Protein AF-A0A2V5PVK9-F1 (afdb_monomer_lite)

Sequence (160 aa):
MLIGFNGFMWSQCVIVEVYAFSVCSFMVVLLCLLRWIYAPHQRRYLYYALFFHGICFTNHMTLVVAAIGIEVAIAAANFRMGRYLFLGNSIIFFAGLILSVPNPDANRAVFNIFLVIGVTSILAYFWFIFLTRETLPELGVDAFLTAKLLAFAYQFSRGG

pLDDT: mean 90.78, std 5.92, range [50.31, 97.31]

Secondary structure (DSSP, 8-state):
-TTTTSHHHHHHHHTT-HHHHHHHHHHHHHHHHHHHHH-TT-THHHHHHHHHHHHHHHHSGGGGHHHHHHHHHHHHH-HHHHHHHHHHHHHHHHHHHHHT-S-TTT-HHHHHHHHHHHHHHHHHHHHHHHHHT--HHHHHHHHHHHHHHHHHHHHHHHH-

Radius of gyration: 18.53 Å; chains: 1; bounding box: 40×51×44 Å

Foldseek 3Di:
DVQCPPPVLVVCVVDPHLVVVLVVLQVLLVVLLVVCLVPVVPCVSVVSNVVSLVVNCVSPVVSVVVVVVSLVSVCVSPVVVSLVVLLVLLLVLLLCVLLCPPPCVVDVVVVVVSVVSNVVSVVSNVVSCVVVVDDPVVVVVSVVVSVVSSVVSNVVSVVD

Structure (mmCIF, N/CA/C/O backbone):
data_AF-A0A2V5PVK9-F1
#
_entry.id   AF-A0A2V5PVK9-F1
#
loop_
_atom_site.group_PDB
_atom_site.id
_atom_site.type_symbol
_atom_site.label_atom_id
_atom_site.label_alt_id
_atom_site.label_comp_id
_atom_site.label_asym_id
_atom_site.label_entity_id
_atom_site.label_seq_id
_atom_site.pdbx_PDB_ins_code
_atom_site.Cartn_x
_atom_site.Cartn_y
_atom_site.Cartn_z
_atom_site.occupancy
_atom_site.B_iso_or_equiv
_atom_site.auth_seq_id
_atom_site.auth_comp_id
_atom_site.auth_asym_id
_atom_site.auth_atom_id
_atom_site.pdbx_PDB_model_num
ATOM 1 N N . MET A 1 1 ? 14.097 -22.831 -8.680 1.00 58.88 1 MET A N 1
ATOM 2 C CA . MET A 1 1 ? 14.783 -23.597 -9.744 1.00 58.88 1 MET A CA 1
ATOM 3 C C . MET A 1 1 ? 14.123 -23.385 -11.108 1.00 58.88 1 MET A C 1
ATOM 5 O O . MET A 1 1 ? 14.819 -22.931 -11.997 1.00 58.88 1 MET A O 1
ATOM 9 N N . LEU A 1 2 ? 12.805 -23.579 -11.277 1.00 80.38 2 LEU A N 1
ATOM 10 C CA . LEU A 1 2 ? 12.139 -23.436 -12.592 1.00 80.38 2 LEU A CA 1
ATOM 11 C C . LEU A 1 2 ? 12.237 -22.034 -13.237 1.00 80.38 2 LEU A C 1
ATOM 13 O O . LEU A 1 2 ? 12.412 -21.939 -14.444 1.00 80.38 2 LEU A O 1
ATOM 17 N N . ILE A 1 3 ? 12.190 -20.954 -12.446 1.00 83.75 3 ILE A N 1
ATOM 18 C CA . ILE A 1 3 ? 12.307 -19.571 -12.955 1.00 83.75 3 ILE A CA 1
ATOM 19 C C . ILE A 1 3 ? 13.668 -19.303 -13.621 1.00 83.75 3 ILE A C 1
ATOM 21 O O . ILE A 1 3 ? 13.717 -18.602 -14.621 1.00 83.75 3 ILE A O 1
ATOM 25 N N . GLY A 1 4 ? 14.765 -19.872 -13.107 1.00 79.06 4 GLY A N 1
ATOM 26 C CA . GLY A 1 4 ? 16.117 -19.612 -13.623 1.00 79.06 4 GLY A CA 1
ATOM 27 C C . GLY A 1 4 ? 16.443 -20.324 -14.940 1.00 79.06 4 GLY A C 1
ATOM 28 O O . GLY A 1 4 ? 17.298 -19.858 -15.681 1.00 79.06 4 GLY A O 1
ATOM 29 N N . PHE A 1 5 ? 15.742 -21.419 -15.253 1.00 84.25 5 PHE A N 1
ATOM 30 C CA . PHE A 1 5 ? 15.889 -22.160 -16.515 1.00 84.25 5 PHE A CA 1
ATOM 31 C C . PHE A 1 5 ? 14.889 -21.715 -17.592 1.00 84.25 5 PHE A C 1
ATOM 33 O O . PHE A 1 5 ? 14.807 -22.318 -18.660 1.00 84.25 5 PHE A O 1
ATOM 40 N N . ASN A 1 6 ? 14.109 -20.667 -17.326 1.00 88.31 6 ASN A N 1
ATOM 41 C CA . ASN A 1 6 ? 13.243 -20.062 -18.324 1.00 88.31 6 ASN A CA 1
ATOM 42 C C . ASN A 1 6 ? 14.089 -19.197 -19.279 1.00 88.31 6 ASN A C 1
ATOM 44 O O . ASN A 1 6 ? 14.817 -18.318 -18.822 1.00 88.31 6 ASN A O 1
ATOM 48 N N . GLY A 1 7 ? 13.975 -19.419 -20.594 1.00 86.50 7 GLY A N 1
ATOM 49 C CA . GLY A 1 7 ? 14.767 -18.701 -21.604 1.00 86.50 7 GLY A CA 1
ATOM 50 C C . GLY A 1 7 ? 14.605 -17.176 -21.562 1.00 86.50 7 GLY A C 1
ATOM 51 O O . GLY A 1 7 ? 15.575 -16.458 -21.798 1.00 86.50 7 GLY A O 1
ATOM 52 N N . PHE A 1 8 ? 13.424 -16.679 -21.175 1.00 87.31 8 PHE A N 1
ATOM 53 C CA . PHE A 1 8 ? 13.203 -15.253 -20.936 1.00 87.31 8 PHE A CA 1
ATOM 54 C C . PHE A 1 8 ? 14.037 -14.775 -19.746 1.00 87.31 8 PHE A C 1
ATOM 56 O O . PHE A 1 8 ? 14.871 -13.892 -19.902 1.00 87.31 8 PHE A O 1
ATOM 63 N N . MET A 1 9 ? 13.902 -15.408 -18.577 1.00 89.44 9 MET A N 1
ATOM 64 C CA . MET A 1 9 ? 14.664 -15.006 -17.387 1.00 89.44 9 MET A CA 1
ATOM 65 C C . MET A 1 9 ? 16.177 -15.121 -17.588 1.00 89.44 9 MET A C 1
ATOM 67 O O . MET A 1 9 ? 16.911 -14.246 -17.143 1.00 89.44 9 MET A O 1
ATOM 71 N N . TRP A 1 10 ? 16.651 -16.155 -18.287 1.00 89.00 1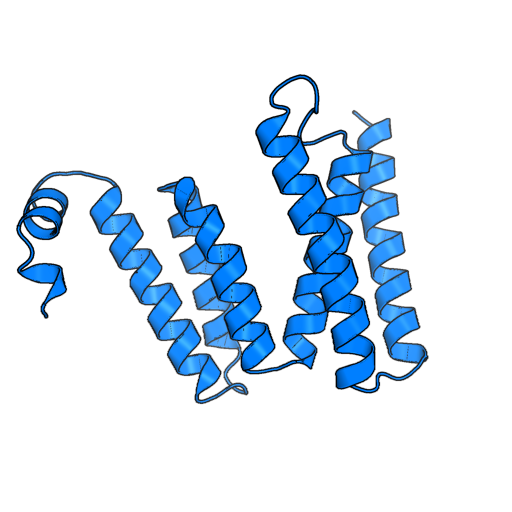0 TRP A N 1
ATOM 72 C CA . TRP A 1 10 ? 18.068 -16.301 -18.616 1.00 89.00 10 TRP A CA 1
ATOM 73 C C . TRP A 1 10 ? 18.581 -15.126 -19.456 1.00 89.00 10 TRP A C 1
ATOM 75 O O . TRP A 1 10 ? 19.585 -14.510 -19.102 1.00 89.00 10 TRP A O 1
ATOM 85 N N . SER A 1 11 ? 17.859 -14.765 -20.523 1.00 89.81 11 SER A N 1
ATOM 86 C CA . SER A 1 11 ? 18.209 -13.618 -21.370 1.00 89.81 11 SER A CA 1
ATOM 87 C C . SER A 1 11 ? 18.295 -12.320 -20.567 1.00 89.81 11 SER A C 1
ATOM 89 O O . SER A 1 11 ? 19.213 -11.531 -20.767 1.00 89.81 11 SER A O 1
ATOM 91 N N . GLN A 1 12 ? 17.357 -12.116 -19.646 1.00 91.12 12 GLN A N 1
ATOM 92 C CA . GLN A 1 12 ? 17.251 -10.907 -18.827 1.00 91.12 12 GLN A CA 1
ATOM 93 C C . GLN A 1 12 ? 18.329 -10.830 -17.731 1.00 91.12 12 GLN A C 1
ATOM 95 O O . GLN A 1 12 ? 18.623 -9.748 -17.238 1.00 91.12 12 GLN A O 1
ATOM 100 N N . CYS A 1 13 ? 18.916 -11.968 -17.343 1.00 88.12 13 CYS A N 1
ATOM 101 C CA . CYS A 1 13 ? 19.989 -12.045 -16.348 1.00 88.12 13 CYS A CA 1
ATOM 102 C C . CYS A 1 13 ? 21.399 -11.940 -16.952 1.00 88.12 13 CYS A C 1
ATOM 104 O O . CYS A 1 13 ? 22.326 -11.556 -16.243 1.00 88.12 13 CYS A O 1
ATOM 106 N N . VAL A 1 14 ? 21.588 -12.329 -18.219 1.00 89.88 14 VAL A N 1
ATOM 107 C CA . VAL A 1 14 ? 22.897 -12.264 -18.904 1.00 89.88 14 VAL A CA 1
ATOM 108 C C . VAL A 1 14 ? 23.154 -10.880 -19.509 1.00 89.88 14 VAL A C 1
ATOM 110 O O . VAL A 1 14 ? 24.303 -10.464 -19.645 1.00 89.88 14 VAL A O 1
ATOM 113 N N . ILE A 1 15 ? 22.092 -10.154 -19.854 1.00 89.88 15 ILE A N 1
ATOM 114 C CA . ILE A 1 15 ? 22.159 -8.772 -20.335 1.00 89.88 15 ILE A CA 1
ATOM 115 C C . ILE A 1 15 ? 22.036 -7.829 -19.131 1.00 89.88 15 ILE A C 1
ATOM 117 O O . ILE A 1 15 ? 21.371 -8.145 -18.145 1.00 89.88 15 ILE A O 1
ATOM 121 N N . VAL A 1 16 ? 22.677 -6.659 -19.195 1.00 87.06 16 VAL A N 1
ATOM 122 C CA . VAL A 1 16 ? 22.556 -5.623 -18.158 1.00 87.06 16 VAL A CA 1
ATOM 123 C C . VAL A 1 16 ? 21.196 -4.928 -18.287 1.00 87.06 16 VAL A C 1
ATOM 125 O O . VAL A 1 16 ? 21.088 -3.846 -18.860 1.00 87.06 16 VAL A O 1
ATOM 128 N N . GLU A 1 17 ? 20.147 -5.571 -17.774 1.00 88.81 17 GLU A N 1
ATOM 129 C CA . GLU A 1 17 ? 18.781 -5.041 -17.742 1.00 88.81 17 GLU A CA 1
ATOM 130 C C . GLU A 1 17 ? 18.220 -4.938 -16.317 1.00 88.81 17 GLU A C 1
ATOM 132 O O . GLU A 1 17 ? 18.643 -5.619 -15.381 1.00 88.81 17 GLU A O 1
ATOM 137 N N . VAL A 1 18 ? 17.214 -4.075 -16.152 1.00 88.94 18 VAL A N 1
ATOM 138 C CA . VAL A 1 18 ? 16.601 -3.770 -14.849 1.00 88.94 18 VAL A CA 1
ATOM 139 C C . VAL A 1 18 ? 15.645 -4.859 -14.354 1.00 88.94 18 VAL A C 1
ATOM 141 O O . VAL A 1 18 ? 15.390 -4.960 -13.153 1.00 88.94 18 VAL A O 1
ATOM 144 N N . TYR A 1 19 ? 15.120 -5.700 -15.248 1.00 89.75 19 TYR A N 1
ATOM 145 C CA . TYR A 1 19 ? 14.065 -6.661 -14.922 1.00 89.75 19 TYR A CA 1
ATOM 146 C C . TYR A 1 19 ? 14.545 -7.765 -13.976 1.00 89.75 19 TYR A C 1
ATOM 148 O O . TYR A 1 19 ? 13.836 -8.104 -13.027 1.00 89.75 19 TYR A O 1
ATOM 156 N N . ALA A 1 20 ? 15.763 -8.281 -14.173 1.00 90.62 20 ALA A N 1
ATOM 157 C CA . ALA A 1 20 ? 16.343 -9.296 -13.293 1.00 90.62 20 ALA A CA 1
ATOM 158 C C . ALA A 1 20 ? 16.486 -8.780 -11.852 1.00 90.62 20 ALA A C 1
ATOM 160 O O . ALA A 1 20 ? 16.139 -9.486 -10.900 1.00 90.62 20 ALA A O 1
ATOM 161 N N . PHE A 1 21 ? 16.917 -7.524 -11.690 1.00 91.81 21 PHE A N 1
ATOM 162 C CA . PHE A 1 21 ? 16.991 -6.879 -10.382 1.00 91.81 21 PHE A CA 1
ATOM 163 C C . PHE A 1 21 ? 15.598 -6.692 -9.763 1.00 91.81 21 PHE A C 1
ATOM 165 O O . PHE A 1 21 ? 15.398 -7.086 -8.615 1.00 91.81 21 PHE A O 1
ATOM 172 N N . SER A 1 22 ? 14.608 -6.214 -10.530 1.00 92.50 22 SER A N 1
ATOM 173 C CA . SER A 1 22 ? 13.217 -6.103 -10.055 1.00 92.50 22 SER A CA 1
ATOM 174 C C . SER A 1 22 ? 12.649 -7.433 -9.574 1.00 92.50 22 SER A C 1
ATOM 176 O O . SER A 1 22 ? 12.057 -7.488 -8.495 1.00 92.50 22 SER A O 1
ATOM 178 N N . VAL A 1 23 ? 12.838 -8.508 -10.346 1.00 91.69 23 VAL A N 1
ATOM 179 C CA . VAL A 1 23 ? 12.365 -9.848 -9.976 1.00 91.69 23 VAL A CA 1
ATOM 180 C C . VAL A 1 23 ? 13.081 -10.332 -8.718 1.00 91.69 23 VAL A C 1
ATOM 182 O O . VAL A 1 23 ? 12.421 -10.828 -7.809 1.00 91.69 23 VAL A O 1
ATOM 185 N N . CYS A 1 24 ? 14.399 -10.145 -8.618 1.00 92.38 24 CYS A N 1
ATOM 186 C CA . CYS A 1 24 ? 15.172 -10.504 -7.429 1.00 92.38 24 CYS A CA 1
ATOM 187 C C . CYS A 1 24 ? 14.660 -9.775 -6.175 1.00 92.38 24 CYS A C 1
ATOM 189 O O . CYS A 1 24 ? 14.314 -10.422 -5.183 1.00 92.38 24 CYS A O 1
ATOM 191 N N . SER A 1 25 ? 14.520 -8.447 -6.235 1.00 94.31 25 SER A N 1
ATOM 192 C CA . SER A 1 25 ? 13.958 -7.653 -5.138 1.00 94.31 25 SER A CA 1
ATOM 193 C C . SER A 1 25 ? 12.537 -8.099 -4.790 1.00 94.31 25 SER A C 1
ATOM 195 O O . SER A 1 25 ? 12.221 -8.245 -3.611 1.00 94.31 25 SER A O 1
ATOM 197 N N . PHE A 1 26 ? 11.697 -8.401 -5.786 1.00 95.06 26 PHE A N 1
ATOM 198 C CA . PHE A 1 26 ? 10.341 -8.897 -5.548 1.00 95.06 26 PHE A CA 1
ATOM 199 C C . PHE A 1 26 ? 10.320 -10.284 -4.890 1.00 95.06 26 PHE A C 1
ATOM 201 O O . PHE A 1 26 ? 9.502 -10.533 -4.007 1.00 95.06 26 PHE A O 1
ATOM 208 N N . MET A 1 27 ? 11.248 -11.180 -5.239 1.00 95.12 27 MET A N 1
ATOM 209 C CA . MET A 1 27 ? 11.378 -12.469 -4.551 1.00 95.12 27 MET A CA 1
ATOM 210 C C . MET A 1 27 ? 11.709 -12.277 -3.067 1.00 95.12 27 MET A C 1
ATOM 212 O O . MET A 1 27 ? 11.156 -12.989 -2.228 1.00 95.12 27 MET A O 1
ATOM 216 N N . VAL A 1 28 ? 12.539 -11.287 -2.717 1.00 96.56 28 VAL A N 1
ATOM 217 C CA . VAL A 1 28 ? 12.800 -10.941 -1.309 1.00 96.56 28 VAL A CA 1
ATOM 218 C C . VAL A 1 28 ? 11.523 -10.465 -0.610 1.00 96.56 28 VAL A C 1
ATOM 220 O O . VAL A 1 28 ? 11.263 -10.897 0.516 1.00 96.56 28 VAL A O 1
ATOM 223 N N . VAL A 1 29 ? 10.692 -9.649 -1.274 1.00 97.12 29 VAL A N 1
ATOM 224 C CA . VAL A 1 29 ? 9.373 -9.237 -0.751 1.00 97.12 29 VAL A CA 1
ATOM 225 C C . VAL A 1 29 ? 8.509 -10.457 -0.440 1.00 97.12 29 VAL A C 1
ATOM 227 O O . VAL A 1 29 ? 8.015 -10.583 0.681 1.00 97.12 29 VAL A O 1
ATOM 230 N N . LEU A 1 30 ? 8.372 -11.386 -1.392 1.00 96.19 30 LEU A N 1
ATOM 231 C CA . LEU A 1 30 ? 7.559 -12.593 -1.217 1.00 96.19 30 LEU A CA 1
ATOM 232 C C . LEU A 1 30 ? 8.081 -13.483 -0.085 1.00 96.19 30 LEU A C 1
ATOM 234 O O . LEU A 1 30 ? 7.293 -13.933 0.745 1.00 96.19 30 LEU A O 1
ATOM 238 N N . LEU A 1 31 ? 9.395 -13.706 -0.001 1.00 96.81 31 LEU A N 1
ATOM 239 C CA . LEU A 1 31 ? 9.995 -14.495 1.080 1.00 96.81 31 LEU A CA 1
ATOM 240 C C . LEU A 1 31 ? 9.745 -13.859 2.450 1.00 96.81 31 LEU A C 1
ATOM 242 O O . LEU A 1 31 ? 9.393 -14.560 3.401 1.00 96.81 31 LEU A O 1
ATOM 246 N N . CYS A 1 32 ? 9.892 -12.537 2.555 1.00 97.31 32 CYS A N 1
ATOM 247 C CA . CYS A 1 32 ? 9.628 -11.814 3.793 1.00 97.31 32 CYS A CA 1
ATOM 248 C C . CYS A 1 32 ? 8.147 -11.880 4.183 1.00 97.31 32 CYS A C 1
ATOM 250 O O . CYS A 1 32 ? 7.840 -12.142 5.347 1.00 97.31 32 CYS A O 1
ATOM 252 N N . LEU A 1 33 ? 7.233 -11.703 3.224 1.00 96.69 33 LEU A N 1
ATOM 253 C CA . LEU A 1 33 ? 5.796 -11.805 3.477 1.00 96.69 33 LEU A CA 1
ATOM 254 C C . LEU A 1 33 ? 5.393 -13.211 3.894 1.00 96.69 33 LEU A C 1
ATOM 256 O O . LEU A 1 33 ? 4.758 -13.358 4.929 1.00 96.69 33 LEU A O 1
ATOM 260 N N . LEU A 1 34 ? 5.812 -14.248 3.168 1.00 96.38 34 LEU A N 1
ATOM 261 C CA . LEU A 1 34 ? 5.516 -15.636 3.532 1.00 96.38 34 LEU A CA 1
ATOM 262 C C . LEU A 1 34 ? 6.059 -15.978 4.924 1.00 96.38 34 LEU A C 1
ATOM 264 O O . LEU A 1 34 ? 5.362 -16.592 5.735 1.00 96.38 34 LEU A O 1
ATOM 268 N N . ARG A 1 35 ? 7.280 -15.527 5.239 1.00 96.44 35 ARG A N 1
ATOM 269 C CA . ARG A 1 35 ? 7.868 -15.710 6.569 1.00 96.44 35 ARG A CA 1
ATOM 270 C C . ARG A 1 35 ? 7.057 -15.005 7.653 1.00 96.44 35 ARG A C 1
ATOM 272 O O . ARG A 1 35 ? 6.869 -15.572 8.730 1.00 96.44 35 ARG A O 1
ATOM 279 N N . TRP A 1 36 ? 6.599 -13.787 7.385 1.00 97.00 36 TRP A N 1
ATOM 280 C CA . TRP A 1 36 ? 5.790 -13.019 8.323 1.00 97.00 36 TRP A CA 1
ATOM 281 C C . TRP A 1 36 ? 4.384 -13.607 8.495 1.00 97.00 36 TRP A C 1
ATOM 283 O O . TRP A 1 36 ? 3.925 -13.707 9.625 1.00 97.00 36 TRP A O 1
ATOM 293 N N . ILE A 1 37 ? 3.739 -14.079 7.424 1.00 95.50 37 ILE A N 1
ATOM 294 C CA . ILE A 1 37 ? 2.425 -14.744 7.479 1.00 95.50 37 ILE A CA 1
ATOM 295 C C . ILE A 1 37 ? 2.489 -15.977 8.389 1.00 95.50 37 ILE A C 1
ATOM 297 O O . ILE A 1 37 ? 1.612 -16.171 9.225 1.00 95.50 37 ILE A O 1
ATOM 301 N N . TYR A 1 38 ? 3.554 -16.779 8.279 1.00 95.06 38 TYR A N 1
ATOM 302 C CA . TYR A 1 38 ? 3.770 -17.924 9.168 1.00 95.06 38 TYR A CA 1
ATOM 303 C C . TYR A 1 38 ? 4.025 -17.509 10.628 1.00 95.06 38 TYR A C 1
ATOM 305 O O . TYR A 1 38 ? 3.597 -18.186 11.560 1.00 95.06 38 TYR A O 1
ATOM 313 N N . ALA A 1 39 ? 4.733 -16.396 10.846 1.00 93.94 39 ALA A N 1
ATOM 314 C CA . ALA A 1 39 ? 5.126 -15.913 12.168 1.00 93.94 39 ALA A CA 1
ATOM 315 C C . ALA A 1 39 ? 4.830 -14.404 12.352 1.00 93.94 39 ALA A C 1
ATOM 317 O O . ALA A 1 39 ? 5.769 -13.598 12.390 1.00 93.94 39 ALA A O 1
ATOM 318 N N . PRO A 1 40 ? 3.555 -13.997 12.558 1.00 91.06 40 PRO A N 1
ATOM 319 C CA . PRO A 1 40 ? 3.146 -12.581 12.501 1.00 91.06 40 PRO A CA 1
ATOM 320 C C . PRO A 1 40 ? 3.759 -11.675 13.578 1.00 91.06 40 PRO A C 1
ATOM 322 O O . PRO A 1 40 ? 3.821 -10.452 13.433 1.00 91.06 40 PRO A O 1
ATOM 325 N N . HIS A 1 41 ? 4.254 -12.267 14.666 1.00 91.50 41 HIS A N 1
ATOM 326 C CA . HIS A 1 41 ? 4.985 -11.569 15.724 1.00 91.50 41 HIS A CA 1
ATOM 327 C C . HIS A 1 41 ? 6.336 -11.001 15.239 1.00 91.50 41 HIS A C 1
ATOM 329 O O . HIS A 1 41 ? 6.816 -10.005 15.782 1.00 91.50 41 HIS A O 1
ATOM 335 N N . GLN A 1 42 ? 6.941 -11.567 14.185 1.00 93.69 42 GLN A N 1
ATOM 336 C CA . GLN A 1 42 ? 8.238 -11.138 13.644 1.00 93.69 42 GLN A CA 1
ATOM 337 C C . GLN A 1 42 ? 8.096 -9.957 12.666 1.00 93.69 42 GLN A C 1
ATOM 339 O O . GLN A 1 42 ? 8.436 -10.063 11.487 1.00 93.69 42 GLN A O 1
ATOM 344 N N . ARG A 1 43 ? 7.630 -8.798 13.154 1.00 91.81 43 ARG A N 1
ATOM 345 C CA . ARG A 1 43 ? 7.312 -7.610 12.325 1.00 91.81 43 ARG A CA 1
ATOM 346 C C . ARG A 1 43 ? 8.463 -7.084 11.456 1.00 91.81 43 ARG A C 1
ATOM 348 O O . ARG A 1 43 ? 8.206 -6.426 10.455 1.00 91.81 43 ARG A O 1
ATOM 355 N N . ARG A 1 44 ? 9.720 -7.414 11.780 1.00 95.50 44 ARG A N 1
ATOM 356 C CA . ARG A 1 44 ? 10.901 -7.046 10.974 1.00 95.50 44 ARG A CA 1
ATOM 357 C C . ARG A 1 44 ? 10.772 -7.434 9.499 1.00 95.50 44 ARG A C 1
ATOM 359 O O . ARG A 1 44 ? 11.178 -6.672 8.632 1.00 95.50 44 ARG A O 1
ATOM 366 N N . TYR A 1 45 ? 10.169 -8.588 9.217 1.00 95.81 45 TYR A N 1
ATOM 367 C CA . TYR A 1 45 ? 10.007 -9.062 7.846 1.00 95.81 45 TYR A CA 1
ATOM 368 C C . TYR A 1 45 ? 8.990 -8.228 7.066 1.00 95.81 45 TYR A C 1
ATOM 370 O O . TYR A 1 45 ? 9.167 -8.036 5.872 1.00 95.81 45 TYR A O 1
ATOM 378 N N . LEU A 1 46 ? 7.983 -7.658 7.730 1.00 94.25 46 LEU A N 1
ATOM 379 C CA . LEU A 1 46 ? 7.038 -6.750 7.086 1.00 94.25 46 LEU A CA 1
ATOM 380 C C . LEU A 1 46 ? 7.730 -5.438 6.681 1.00 94.25 46 LEU A C 1
ATOM 382 O O . LEU A 1 46 ? 7.533 -4.963 5.568 1.00 94.25 46 LEU A O 1
ATOM 386 N N . TYR A 1 47 ? 8.628 -4.911 7.520 1.00 95.12 47 TYR A N 1
ATOM 387 C CA . TYR A 1 47 ? 9.440 -3.742 7.159 1.00 95.12 47 TYR A CA 1
ATOM 388 C C . TYR A 1 47 ? 10.400 -4.029 6.002 1.00 95.12 47 TYR A C 1
ATOM 390 O O . TYR A 1 47 ? 10.495 -3.223 5.080 1.00 95.12 47 TYR A O 1
ATOM 398 N N . TYR A 1 48 ? 11.067 -5.189 6.001 1.00 96.81 48 TYR A N 1
ATOM 399 C CA . TYR A 1 48 ? 11.901 -5.595 4.867 1.00 96.81 48 TYR A CA 1
ATOM 400 C C . TYR A 1 48 ? 11.076 -5.772 3.589 1.00 96.81 48 TYR A C 1
ATOM 402 O O . TYR A 1 48 ? 11.493 -5.295 2.538 1.00 96.81 48 TYR A O 1
ATOM 410 N N . ALA A 1 49 ? 9.892 -6.383 3.671 1.00 96.31 49 ALA A N 1
ATOM 411 C CA . ALA A 1 49 ? 8.998 -6.533 2.528 1.00 96.31 49 ALA A CA 1
ATOM 412 C C . ALA A 1 49 ? 8.616 -5.174 1.924 1.00 96.31 49 ALA A C 1
ATOM 414 O O . ALA A 1 49 ? 8.751 -4.989 0.719 1.00 96.31 49 ALA A O 1
ATOM 415 N N . LEU A 1 50 ? 8.209 -4.204 2.748 1.00 95.19 50 LEU A N 1
ATOM 416 C CA . LEU A 1 50 ? 7.856 -2.864 2.271 1.00 95.19 50 LEU A CA 1
ATOM 417 C C . LEU A 1 50 ? 9.069 -2.107 1.707 1.00 95.19 50 LEU A C 1
ATOM 419 O O . LEU A 1 50 ? 8.956 -1.449 0.676 1.00 95.19 50 LEU A O 1
ATOM 423 N N . PHE A 1 51 ? 10.243 -2.244 2.327 1.00 96.44 51 PHE A N 1
ATOM 424 C CA . PHE A 1 51 ? 11.480 -1.630 1.837 1.00 96.44 51 PHE A CA 1
ATOM 425 C C . PHE A 1 51 ? 11.892 -2.168 0.460 1.00 96.44 51 PHE A C 1
ATOM 427 O O . PHE A 1 51 ? 12.100 -1.397 -0.478 1.00 96.44 51 PHE A O 1
ATOM 434 N N . PHE A 1 52 ? 11.963 -3.495 0.310 1.00 96.50 52 PHE A N 1
ATOM 435 C CA . PHE A 1 52 ? 12.308 -4.119 -0.967 1.00 96.50 52 PHE A CA 1
ATOM 436 C C . PHE A 1 52 ? 11.221 -3.907 -2.021 1.00 96.50 52 PHE A C 1
ATOM 438 O O . PHE A 1 52 ? 11.547 -3.792 -3.201 1.00 96.50 52 PHE A O 1
ATOM 445 N N . HIS A 1 53 ? 9.953 -3.790 -1.618 1.00 96.12 53 HIS A N 1
ATOM 446 C CA . HIS A 1 53 ? 8.882 -3.391 -2.523 1.00 96.12 53 HIS A CA 1
ATOM 447 C C . HIS A 1 53 ? 9.095 -1.968 -3.050 1.00 96.12 53 HIS A C 1
ATOM 449 O O . HIS A 1 53 ? 8.949 -1.752 -4.249 1.00 96.12 53 HIS A O 1
ATOM 455 N N . GLY A 1 54 ? 9.532 -1.033 -2.200 1.00 94.00 54 GLY A N 1
ATOM 456 C CA . GLY A 1 54 ? 9.923 0.314 -2.618 1.00 94.00 54 GLY A CA 1
ATOM 457 C C . GLY A 1 54 ? 11.021 0.305 -3.685 1.00 94.00 54 GLY A C 1
ATOM 458 O O . GLY A 1 54 ? 10.840 0.913 -4.735 1.00 94.00 54 GLY A O 1
ATOM 459 N N . ILE A 1 55 ? 12.110 -0.446 -3.468 1.00 94.25 55 ILE A N 1
ATOM 460 C CA . ILE A 1 55 ? 13.193 -0.622 -4.463 1.00 94.25 55 ILE A CA 1
ATOM 461 C C . ILE A 1 55 ? 12.651 -1.206 -5.775 1.00 94.25 55 ILE A C 1
ATOM 463 O O . ILE A 1 55 ? 13.014 -0.787 -6.871 1.00 94.25 55 ILE A O 1
ATOM 467 N N . CYS A 1 56 ? 11.776 -2.199 -5.660 1.00 92.88 56 CYS A N 1
ATOM 468 C CA . CYS A 1 56 ? 11.196 -2.908 -6.789 1.00 92.88 56 CYS A CA 1
ATOM 469 C C . CYS A 1 56 ? 10.292 -1.997 -7.641 1.00 92.88 56 CYS A C 1
ATOM 471 O O . CYS A 1 56 ? 10.411 -1.970 -8.867 1.00 92.88 56 CYS A O 1
ATOM 473 N N . PHE A 1 57 ? 9.431 -1.210 -6.992 1.00 89.94 57 PHE A N 1
ATOM 474 C CA . PHE A 1 57 ? 8.527 -0.257 -7.634 1.00 89.94 57 PHE A CA 1
ATOM 475 C C . PHE A 1 57 ? 9.275 0.906 -8.299 1.00 89.94 57 PHE A C 1
ATOM 477 O O . PHE A 1 57 ? 8.916 1.290 -9.411 1.00 89.94 57 PHE A O 1
ATOM 484 N N . THR A 1 58 ? 10.325 1.444 -7.671 1.00 92.69 58 THR A N 1
ATOM 485 C CA . THR A 1 58 ? 11.115 2.530 -8.275 1.00 92.69 58 THR A CA 1
ATOM 486 C C . THR A 1 58 ? 11.958 2.058 -9.456 1.00 92.69 58 THR A C 1
ATOM 488 O O . THR A 1 58 ? 12.220 2.845 -10.361 1.00 92.69 58 THR A O 1
ATOM 491 N N . ASN A 1 59 ? 12.347 0.780 -9.482 1.00 92.19 59 ASN A N 1
ATOM 492 C CA . ASN A 1 59 ? 13.067 0.190 -10.608 1.00 92.19 59 ASN A CA 1
ATOM 493 C C . ASN A 1 59 ? 12.140 -0.169 -11.782 1.00 92.19 59 ASN A C 1
ATOM 495 O O . ASN A 1 59 ? 12.491 0.043 -12.940 1.00 92.19 59 ASN A O 1
ATOM 499 N N . HIS A 1 60 ? 10.947 -0.708 -11.505 1.00 89.81 60 HIS A N 1
ATOM 500 C CA . HIS A 1 60 ? 9.965 -1.039 -12.536 1.00 89.81 60 HIS A CA 1
ATOM 501 C C . HIS A 1 60 ? 8.552 -0.643 -12.097 1.00 89.81 60 HIS A C 1
ATOM 503 O O . HIS A 1 60 ? 7.871 -1.383 -11.385 1.00 89.81 60 HIS A O 1
ATOM 509 N N . MET A 1 61 ? 8.094 0.520 -12.573 1.00 86.94 61 MET A N 1
ATOM 510 C CA . MET A 1 61 ? 6.877 1.200 -12.102 1.00 86.94 61 MET A CA 1
ATOM 511 C C . MET A 1 61 ? 5.607 0.338 -12.158 1.00 86.94 61 MET A C 1
ATOM 513 O O . MET A 1 61 ? 4.710 0.516 -11.337 1.00 86.94 61 MET A O 1
ATOM 517 N N . THR A 1 62 ? 5.520 -0.641 -13.068 1.00 87.69 62 THR A N 1
ATOM 518 C CA . THR A 1 62 ? 4.347 -1.534 -13.134 1.00 87.69 62 THR A CA 1
ATOM 519 C C . THR A 1 62 ? 4.170 -2.380 -11.870 1.00 87.69 62 THR A C 1
ATOM 521 O O . THR A 1 62 ? 3.062 -2.833 -11.584 1.00 87.69 62 THR A O 1
ATOM 524 N N . LEU A 1 63 ? 5.229 -2.556 -11.071 1.00 89.19 63 LEU A N 1
ATOM 525 C CA . LEU A 1 63 ? 5.178 -3.298 -9.814 1.00 89.19 63 LEU A CA 1
ATOM 526 C C . LEU A 1 63 ? 4.466 -2.524 -8.702 1.00 89.19 63 LEU A C 1
ATOM 528 O O . LEU A 1 63 ? 4.227 -3.107 -7.651 1.00 89.19 63 LEU A O 1
ATOM 532 N N . VAL A 1 64 ? 4.003 -1.292 -8.954 1.00 90.38 64 VAL A N 1
ATOM 533 C CA . VAL A 1 64 ? 3.042 -0.596 -8.078 1.00 90.38 64 VAL A CA 1
ATOM 534 C C . VAL A 1 64 ? 1.796 -1.442 -7.812 1.00 90.38 64 VAL A C 1
ATOM 536 O O . VAL A 1 64 ? 1.263 -1.435 -6.709 1.00 90.38 64 VAL A O 1
ATOM 539 N N . VAL A 1 65 ? 1.367 -2.247 -8.791 1.00 90.75 65 VAL A N 1
ATOM 540 C CA . VAL A 1 65 ? 0.201 -3.135 -8.656 1.00 90.75 65 VAL A CA 1
ATOM 541 C C . VAL A 1 65 ? 0.429 -4.192 -7.572 1.00 90.75 65 VAL A C 1
ATOM 543 O O . VAL A 1 65 ? -0.520 -4.622 -6.916 1.00 90.75 65 VAL A O 1
ATOM 546 N N . ALA A 1 66 ? 1.684 -4.579 -7.321 1.00 93.69 66 ALA A N 1
ATOM 547 C CA . ALA A 1 66 ? 2.001 -5.520 -6.258 1.00 93.69 66 ALA A CA 1
ATOM 548 C C . ALA A 1 66 ? 1.680 -4.959 -4.863 1.00 93.69 66 ALA A C 1
ATOM 550 O O . ALA A 1 66 ? 1.382 -5.758 -3.980 1.00 93.69 66 ALA A O 1
ATOM 551 N N . ALA A 1 67 ? 1.659 -3.632 -4.669 1.00 93.44 67 ALA A N 1
ATOM 552 C CA . ALA A 1 67 ? 1.289 -3.009 -3.394 1.00 93.44 67 ALA A CA 1
ATOM 553 C C . ALA A 1 67 ? -0.086 -3.493 -2.907 1.00 93.44 67 ALA A C 1
ATOM 555 O O . ALA A 1 67 ? -0.227 -3.912 -1.760 1.00 93.44 67 ALA A O 1
ATOM 556 N N . ILE A 1 68 ? -1.061 -3.560 -3.820 1.00 92.81 68 ILE A N 1
ATOM 557 C CA . ILE A 1 68 ? -2.423 -4.031 -3.535 1.00 92.81 68 ILE A CA 1
ATOM 558 C C . ILE A 1 68 ? -2.389 -5.486 -3.048 1.00 92.81 68 ILE A C 1
ATOM 560 O O . ILE A 1 68 ? -3.015 -5.839 -2.051 1.00 92.81 68 ILE A O 1
ATOM 564 N N . GLY A 1 69 ? -1.616 -6.343 -3.720 1.00 93.81 69 GLY A N 1
ATOM 565 C CA . GLY A 1 69 ? -1.455 -7.742 -3.318 1.00 93.81 69 GLY A CA 1
ATOM 566 C C . GLY A 1 69 ? -0.783 -7.894 -1.951 1.00 93.81 69 GLY A C 1
ATOM 567 O O . GLY A 1 69 ? -1.183 -8.751 -1.163 1.00 93.81 69 GLY A O 1
ATOM 568 N N . ILE A 1 70 ? 0.204 -7.046 -1.648 1.00 95.88 70 ILE A N 1
ATOM 569 C CA . ILE A 1 70 ? 0.899 -7.033 -0.356 1.00 95.88 70 ILE A CA 1
ATOM 570 C C . ILE A 1 70 ? -0.066 -6.632 0.766 1.00 95.88 70 ILE A C 1
ATOM 572 O O . ILE A 1 70 ? -0.125 -7.316 1.786 1.00 95.88 70 ILE A O 1
ATOM 576 N N . GLU A 1 71 ? -0.860 -5.579 0.575 1.00 95.12 71 GLU A N 1
ATOM 577 C CA . GLU A 1 71 ? -1.872 -5.146 1.546 1.00 95.12 71 GLU A CA 1
ATOM 578 C C . GLU A 1 71 ? -2.922 -6.222 1.804 1.00 95.12 71 GLU A C 1
ATOM 580 O O . GLU A 1 71 ? -3.221 -6.523 2.960 1.00 95.12 71 GLU A O 1
ATOM 585 N N . VAL A 1 72 ? -3.438 -6.847 0.742 1.00 94.44 72 VAL A N 1
ATOM 586 C CA . VAL A 1 72 ? -4.409 -7.942 0.856 1.00 94.44 72 VAL A CA 1
ATOM 587 C C . VAL A 1 72 ? -3.798 -9.133 1.594 1.00 94.44 72 VAL A C 1
ATOM 589 O O . VAL A 1 72 ? -4.446 -9.694 2.477 1.00 94.44 72 VAL A O 1
ATOM 592 N N . ALA A 1 73 ? -2.546 -9.498 1.302 1.00 95.56 73 ALA A N 1
ATOM 593 C CA . ALA A 1 73 ? -1.850 -10.569 2.013 1.00 95.56 73 ALA A CA 1
ATOM 594 C C . ALA A 1 73 ? -1.655 -10.241 3.504 1.00 95.56 73 ALA A C 1
ATOM 596 O O . ALA A 1 73 ? -1.853 -11.106 4.361 1.00 95.56 73 ALA A O 1
ATOM 597 N N . ILE A 1 74 ? -1.315 -8.988 3.827 1.00 95.50 74 ILE A N 1
ATOM 598 C CA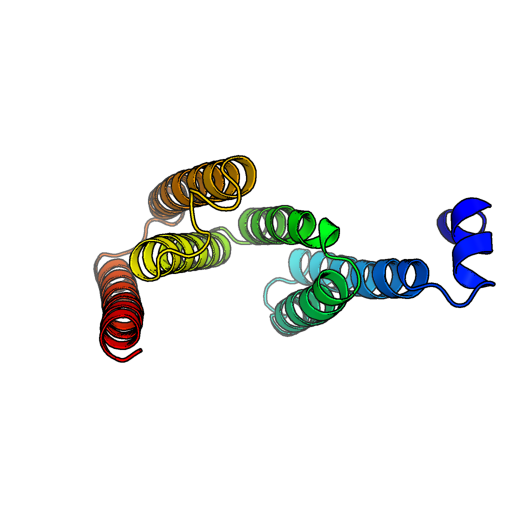 . ILE A 1 74 ? -1.177 -8.531 5.214 1.00 95.50 74 ILE A CA 1
ATOM 599 C C . ILE A 1 74 ? -2.528 -8.556 5.930 1.00 95.50 74 ILE A C 1
ATOM 601 O O . ILE A 1 74 ? -2.614 -9.071 7.047 1.00 95.50 74 ILE A O 1
ATOM 605 N N . ALA A 1 75 ? -3.582 -8.056 5.287 1.00 94.38 75 ALA A N 1
ATOM 606 C CA . ALA A 1 75 ? -4.933 -8.058 5.830 1.00 94.38 75 ALA A CA 1
ATOM 607 C C . ALA A 1 75 ? -5.441 -9.485 6.072 1.00 94.38 75 ALA A C 1
ATOM 609 O O . ALA A 1 75 ? -5.987 -9.753 7.138 1.00 94.38 75 ALA A O 1
ATOM 610 N N . ALA A 1 76 ? -5.202 -10.412 5.141 1.00 93.50 76 ALA A N 1
ATOM 611 C CA . ALA A 1 76 ? -5.598 -11.813 5.272 1.00 93.50 76 ALA A CA 1
ATOM 612 C C . ALA A 1 76 ? -4.897 -12.532 6.438 1.00 93.50 76 ALA A C 1
ATOM 614 O O . ALA A 1 76 ? -5.497 -13.396 7.072 1.00 93.50 76 ALA A O 1
ATOM 615 N N . ALA A 1 77 ? -3.645 -12.177 6.741 1.00 93.62 77 ALA A N 1
ATOM 616 C CA . ALA A 1 77 ? -2.906 -12.761 7.861 1.00 93.62 77 ALA A CA 1
ATOM 617 C C . ALA A 1 77 ? -3.186 -12.067 9.204 1.00 93.62 77 ALA A C 1
ATOM 619 O O . ALA A 1 77 ? -3.135 -12.705 10.257 1.00 93.62 77 ALA A O 1
ATOM 620 N N . ASN A 1 78 ? -3.462 -10.760 9.197 1.00 93.12 78 ASN A N 1
ATOM 621 C CA . ASN A 1 78 ? -3.818 -10.004 10.392 1.00 93.12 78 ASN A CA 1
ATOM 622 C C . ASN A 1 78 ? -4.782 -8.857 10.058 1.00 93.12 78 ASN A C 1
ATOM 624 O O . ASN A 1 78 ? -4.369 -7.773 9.636 1.00 93.12 78 ASN A O 1
ATOM 628 N N . PHE A 1 79 ? -6.066 -9.075 10.346 1.00 90.75 79 PHE A N 1
ATOM 629 C CA . PHE A 1 79 ? -7.138 -8.118 10.066 1.00 90.75 79 PHE A CA 1
ATOM 630 C C . PHE A 1 79 ? -6.925 -6.746 10.712 1.00 90.75 79 PHE A C 1
ATOM 632 O O . PHE A 1 79 ? -7.237 -5.723 10.104 1.00 90.75 79 PHE A O 1
ATOM 639 N N . ARG A 1 80 ? -6.327 -6.700 11.910 1.00 90.06 80 ARG A N 1
ATOM 640 C CA . ARG A 1 80 ? -6.050 -5.437 12.605 1.00 90.06 80 ARG A CA 1
ATOM 641 C C . ARG A 1 80 ? -4.955 -4.634 11.909 1.00 90.06 80 ARG A C 1
ATOM 643 O O . ARG A 1 80 ? -5.078 -3.422 11.792 1.00 90.06 80 ARG A O 1
ATOM 650 N N . MET A 1 81 ? -3.906 -5.285 11.401 1.00 90.38 81 MET A N 1
ATOM 651 C CA . MET A 1 81 ? -2.887 -4.591 10.599 1.00 90.38 81 MET A CA 1
ATOM 652 C C . MET A 1 81 ? -3.425 -4.163 9.234 1.00 90.38 81 MET A C 1
ATOM 654 O O . MET A 1 81 ? -3.151 -3.043 8.809 1.00 90.38 81 MET A O 1
ATOM 658 N N . GLY A 1 82 ? -4.232 -5.010 8.589 1.00 91.19 82 GLY A N 1
ATOM 659 C CA . GLY A 1 82 ? -4.924 -4.659 7.346 1.00 91.19 82 GLY A CA 1
ATOM 660 C C . GLY A 1 82 ? -5.754 -3.384 7.489 1.00 91.19 82 GLY A C 1
ATOM 661 O O . GLY A 1 82 ? -5.637 -2.481 6.666 1.00 91.19 82 GLY A O 1
ATOM 662 N N . ARG A 1 83 ? -6.511 -3.255 8.587 1.00 93.06 83 ARG A N 1
ATOM 663 C CA . ARG A 1 83 ? -7.280 -2.046 8.921 1.00 93.06 83 ARG A CA 1
ATOM 664 C C . ARG A 1 83 ? -6.421 -0.779 8.873 1.00 93.06 83 ARG A C 1
ATOM 666 O O . ARG A 1 83 ? -6.798 0.187 8.217 1.00 93.06 83 ARG A O 1
ATOM 673 N N . TYR A 1 84 ? -5.257 -0.787 9.524 1.00 92.25 84 TYR A N 1
ATOM 674 C CA . TYR A 1 84 ? -4.361 0.374 9.530 1.00 92.25 84 TYR A CA 1
ATOM 675 C C . TYR A 1 84 ? -3.772 0.689 8.148 1.00 92.25 84 TYR A C 1
ATOM 677 O O . TYR A 1 84 ? -3.578 1.861 7.834 1.00 92.25 84 TYR A O 1
ATOM 685 N N . LEU A 1 85 ? -3.524 -0.319 7.304 1.00 93.06 85 LEU A N 1
ATOM 686 C CA . LEU A 1 85 ? -3.070 -0.096 5.925 1.00 93.06 85 LEU A CA 1
ATOM 687 C C . LEU A 1 85 ? -4.156 0.576 5.075 1.00 93.06 85 LEU A C 1
ATOM 689 O O . LEU A 1 85 ? -3.889 1.591 4.435 1.00 93.06 85 LEU A O 1
ATOM 693 N N . PHE A 1 86 ? -5.399 0.093 5.145 1.00 94.94 86 PHE A N 1
ATOM 694 C CA . PHE A 1 86 ? -6.521 0.711 4.429 1.00 94.94 86 PHE A CA 1
ATOM 695 C C . PHE A 1 86 ? -6.850 2.122 4.939 1.00 94.94 86 PHE A C 1
ATOM 697 O O . PHE A 1 86 ? -7.236 2.990 4.149 1.00 94.94 86 PHE A O 1
ATOM 704 N N . LEU A 1 87 ? -6.642 2.388 6.235 1.00 93.62 87 LEU A N 1
ATOM 705 C CA . LEU A 1 87 ? -6.691 3.747 6.779 1.00 93.62 87 LEU A CA 1
ATOM 706 C C . LEU A 1 87 ? -5.610 4.631 6.146 1.00 93.62 87 LEU A C 1
ATOM 708 O O . LEU A 1 87 ? -5.913 5.730 5.689 1.00 93.62 87 LEU A O 1
ATOM 712 N N . GLY A 1 88 ? -4.371 4.138 6.065 1.00 92.88 88 GLY A N 1
ATOM 713 C CA . GLY A 1 88 ? -3.266 4.826 5.393 1.00 92.88 88 GLY A CA 1
ATOM 714 C C . GLY A 1 88 ? -3.596 5.184 3.943 1.00 92.88 88 GLY A C 1
ATOM 715 O O . GLY A 1 88 ? -3.453 6.344 3.553 1.00 92.88 88 GLY A O 1
ATOM 716 N N . ASN A 1 89 ? -4.137 4.237 3.175 1.00 94.44 89 ASN A N 1
ATOM 717 C CA . ASN A 1 89 ? -4.579 4.484 1.799 1.00 94.44 89 ASN A CA 1
ATOM 718 C C . ASN A 1 89 ? -5.684 5.534 1.718 1.00 94.44 89 ASN A C 1
ATOM 720 O O . ASN A 1 89 ? -5.654 6.392 0.839 1.00 94.44 89 ASN A O 1
ATOM 724 N N . SER A 1 90 ? -6.630 5.510 2.656 1.00 93.94 90 SER A N 1
ATOM 725 C CA . SER A 1 90 ? -7.701 6.508 2.734 1.00 93.94 90 SER A CA 1
ATOM 726 C C . SER A 1 90 ? -7.149 7.911 3.017 1.00 93.94 90 SER A C 1
ATOM 728 O O . SER A 1 90 ? -7.596 8.887 2.416 1.00 93.94 90 SER A O 1
ATOM 730 N N . ILE A 1 91 ? -6.137 8.028 3.883 1.00 94.38 91 ILE A N 1
ATOM 731 C CA . ILE A 1 91 ? -5.455 9.301 4.161 1.00 94.38 91 ILE A CA 1
ATOM 732 C C . ILE A 1 91 ? -4.711 9.796 2.917 1.00 94.38 91 ILE A C 1
ATOM 734 O O . ILE A 1 91 ? -4.853 10.963 2.556 1.00 94.38 91 ILE A O 1
ATOM 738 N N . ILE A 1 92 ? -3.959 8.921 2.240 1.00 93.56 92 ILE A N 1
ATOM 739 C CA . ILE A 1 92 ? -3.248 9.254 0.993 1.00 93.56 92 ILE A CA 1
ATOM 740 C C . ILE A 1 92 ? -4.241 9.694 -0.086 1.00 93.56 92 ILE A C 1
ATOM 742 O O . ILE A 1 92 ? -3.988 10.666 -0.793 1.00 93.56 92 ILE A O 1
ATOM 746 N N . PHE A 1 93 ? -5.390 9.026 -0.177 1.00 94.69 93 PHE A N 1
ATOM 747 C CA . PHE A 1 93 ? -6.456 9.375 -1.104 1.00 94.69 93 PHE A CA 1
ATOM 748 C C . PHE A 1 93 ? -6.971 10.805 -0.879 1.00 94.69 93 PHE A C 1
ATOM 750 O O . PHE A 1 93 ? -6.954 11.624 -1.798 1.00 94.69 93 PHE A O 1
ATOM 757 N N . PHE A 1 94 ? -7.362 11.152 0.351 1.00 94.56 94 PHE A N 1
ATOM 758 C CA . PHE A 1 94 ? -7.822 12.511 0.657 1.00 94.56 94 PHE A CA 1
ATOM 759 C C . PHE A 1 94 ? -6.709 13.558 0.529 1.00 94.56 94 PHE A C 1
ATOM 761 O O . PHE A 1 94 ? -6.963 14.650 0.025 1.00 94.56 94 PHE A O 1
ATOM 768 N N . ALA A 1 95 ? -5.478 13.236 0.931 1.00 93.56 95 ALA A N 1
ATOM 769 C CA . ALA A 1 95 ? -4.336 14.130 0.760 1.00 93.56 95 ALA A CA 1
ATOM 770 C C . ALA A 1 95 ? -4.054 14.408 -0.725 1.00 93.56 95 ALA A C 1
ATOM 772 O O . ALA A 1 95 ? -3.841 15.560 -1.096 1.00 93.56 95 ALA A O 1
ATOM 773 N N . GLY A 1 96 ? -4.120 13.386 -1.583 1.00 91.62 96 GLY A N 1
ATOM 774 C CA . GLY A 1 96 ? -3.980 13.540 -3.030 1.00 91.62 96 GLY A CA 1
ATOM 775 C C . GLY A 1 96 ? -5.081 14.410 -3.637 1.00 91.62 96 GLY A C 1
ATOM 776 O O . GLY A 1 96 ? -4.784 15.288 -4.443 1.00 91.62 96 GLY A O 1
ATOM 777 N N . LEU A 1 97 ? -6.334 14.267 -3.185 1.00 92.12 97 LEU A N 1
ATOM 778 C CA . LEU A 1 97 ? -7.425 15.160 -3.598 1.00 92.12 97 LEU A CA 1
ATOM 779 C C . LEU A 1 97 ? -7.182 16.618 -3.178 1.00 92.12 97 LEU A C 1
ATOM 781 O O . LEU A 1 97 ? -7.386 17.518 -3.988 1.00 92.12 97 LEU A O 1
ATOM 785 N N . ILE A 1 98 ? -6.721 16.855 -1.945 1.00 92.25 98 ILE A N 1
ATOM 786 C CA . ILE A 1 98 ? -6.401 18.205 -1.443 1.00 92.25 98 ILE A CA 1
ATOM 787 C C . ILE A 1 98 ? -5.278 18.839 -2.269 1.00 92.25 98 ILE A C 1
ATOM 789 O O . ILE A 1 98 ? -5.369 20.003 -2.644 1.00 92.25 98 ILE A O 1
ATOM 793 N N . LEU A 1 99 ? -4.237 18.065 -2.576 1.00 91.06 99 LEU A N 1
ATOM 794 C CA . LEU A 1 99 ? -3.072 18.519 -3.334 1.00 91.06 99 LEU A CA 1
ATOM 795 C C . LEU A 1 99 ? -3.300 18.532 -4.854 1.00 91.06 99 LEU A C 1
ATOM 797 O O . LEU A 1 99 ? -2.410 18.939 -5.594 1.00 91.06 99 LEU A O 1
ATOM 801 N N . SER A 1 100 ? -4.468 18.089 -5.333 1.00 88.19 100 SER A N 1
ATOM 802 C CA . SER A 1 100 ? -4.766 17.905 -6.763 1.00 88.19 100 SER A CA 1
ATOM 803 C C . SER A 1 100 ? -3.776 16.974 -7.490 1.00 88.19 100 SER A C 1
ATOM 805 O O . SER A 1 100 ? -3.433 17.186 -8.656 1.00 88.19 100 SER A O 1
ATOM 807 N N . VAL A 1 101 ? -3.323 15.916 -6.805 1.00 88.44 101 VAL A N 1
ATOM 808 C CA . VAL A 1 101 ? -2.420 14.883 -7.333 1.00 88.44 101 VAL A CA 1
ATOM 809 C C . VAL A 1 101 ? -3.068 13.498 -7.181 1.00 88.44 101 VAL A C 1
ATOM 811 O O . VAL A 1 101 ? -3.338 13.084 -6.054 1.00 88.44 101 VAL A O 1
ATOM 814 N N . PRO A 1 102 ? -3.268 12.732 -8.272 1.00 86.62 102 PRO A N 1
ATOM 815 C CA . PRO A 1 102 ? -2.937 13.047 -9.665 1.00 86.62 102 PRO A CA 1
ATOM 816 C C . PRO A 1 102 ? -3.923 14.047 -10.296 1.00 86.62 102 PRO A C 1
ATOM 818 O O . PRO A 1 102 ? -5.116 14.016 -10.008 1.00 86.62 102 PRO A O 1
ATOM 821 N N . ASN A 1 103 ? -3.430 14.911 -11.190 1.00 87.00 103 ASN A N 1
ATOM 822 C CA . ASN A 1 103 ? -4.266 15.903 -11.870 1.00 87.00 103 ASN A CA 1
ATOM 823 C C . ASN A 1 103 ? -5.250 15.206 -12.845 1.00 87.00 103 ASN A C 1
ATOM 825 O O . ASN A 1 103 ? -4.796 14.459 -13.724 1.00 87.00 103 ASN A O 1
ATOM 829 N N . PRO A 1 104 ? -6.572 15.442 -12.724 1.00 86.06 104 PRO A N 1
ATOM 830 C CA . PRO A 1 104 ? -7.586 14.804 -13.565 1.00 86.06 104 PRO A CA 1
ATOM 831 C C . PRO A 1 104 ? -7.448 15.135 -15.057 1.00 86.06 104 PRO A C 1
ATOM 833 O O . PRO A 1 104 ? -7.786 14.291 -15.892 1.00 86.06 104 PRO A O 1
ATOM 836 N N . ASP A 1 105 ? -6.926 16.316 -15.394 1.00 89.19 105 ASP A N 1
ATOM 837 C CA . ASP A 1 105 ? -6.772 16.772 -16.780 1.00 89.19 105 ASP A CA 1
ATOM 838 C C . ASP A 1 105 ? -5.535 16.168 -17.454 1.00 89.19 105 ASP A C 1
ATOM 840 O O . ASP A 1 105 ? -5.505 15.990 -18.670 1.00 89.19 105 ASP A O 1
ATOM 844 N N . ALA A 1 106 ? -4.520 15.802 -16.665 1.00 90.56 106 ALA A N 1
ATOM 845 C CA . ALA A 1 106 ? -3.292 15.210 -17.186 1.00 90.56 106 ALA A CA 1
ATOM 846 C C . ALA A 1 106 ? -3.497 13.752 -17.616 1.00 90.56 106 ALA A C 1
ATOM 848 O O . ALA A 1 106 ? -3.029 13.334 -18.675 1.00 90.56 106 ALA A O 1
ATOM 849 N N . ASN A 1 107 ? -4.175 12.951 -16.786 1.00 90.00 107 ASN A N 1
ATOM 850 C CA . ASN A 1 107 ? -4.444 11.552 -17.100 1.00 90.00 107 ASN A CA 1
ATOM 851 C C . ASN A 1 107 ? -5.701 11.044 -16.383 1.00 90.00 107 ASN A C 1
ATOM 853 O O . ASN A 1 107 ? -5.650 10.524 -15.263 1.00 90.00 107 ASN A O 1
ATOM 857 N N . ARG A 1 108 ? -6.837 11.130 -17.081 1.00 91.12 108 ARG A N 1
ATOM 858 C CA . ARG A 1 108 ? -8.141 10.691 -16.568 1.00 91.12 108 ARG A CA 1
ATOM 859 C C . ARG A 1 108 ? -8.164 9.211 -16.166 1.00 91.12 108 ARG A C 1
ATOM 861 O O . ARG A 1 108 ? -8.863 8.854 -15.223 1.00 91.12 108 ARG A O 1
ATOM 868 N N . ALA A 1 109 ? -7.401 8.345 -16.838 1.00 90.50 109 ALA A N 1
ATOM 869 C CA . ALA A 1 109 ? -7.364 6.923 -16.494 1.00 90.50 109 ALA A CA 1
ATOM 870 C C . ALA A 1 109 ? -6.694 6.692 -15.130 1.00 90.50 109 ALA A C 1
ATOM 872 O O . ALA A 1 109 ? -7.238 5.977 -14.289 1.00 90.50 109 ALA A O 1
ATOM 873 N N . VAL A 1 110 ? -5.560 7.352 -14.879 1.00 89.12 110 VAL A N 1
ATOM 874 C CA . VAL A 1 110 ? -4.857 7.288 -13.586 1.00 89.12 110 VAL A CA 1
ATOM 875 C C . VAL A 1 110 ? -5.712 7.886 -12.471 1.00 89.12 110 VAL A C 1
ATOM 877 O O . VAL A 1 110 ? -5.797 7.303 -11.391 1.00 89.12 110 VAL A O 1
ATOM 880 N N . PHE A 1 111 ? -6.407 8.993 -12.740 1.00 91.69 111 PHE A N 1
ATOM 881 C CA . PHE A 1 111 ? -7.330 9.591 -11.776 1.00 91.69 111 PHE A CA 1
ATOM 882 C C . PHE A 1 111 ? -8.507 8.662 -11.430 1.00 91.69 111 PHE A C 1
ATOM 884 O O . PHE A 1 111 ? -8.850 8.506 -10.260 1.00 91.69 111 PHE A O 1
ATOM 891 N N . ASN A 1 112 ? -9.082 7.969 -12.417 1.00 93.12 112 ASN A N 1
ATOM 892 C CA . ASN A 1 112 ? -10.141 6.988 -12.168 1.00 93.12 112 ASN A CA 1
ATOM 893 C C . ASN A 1 112 ? -9.644 5.809 -11.321 1.00 93.12 112 ASN A C 1
ATOM 895 O O . ASN A 1 112 ? -10.339 5.385 -10.401 1.00 93.12 112 ASN A O 1
ATOM 899 N N . ILE A 1 113 ? -8.438 5.298 -11.595 1.00 91.69 113 ILE A N 1
ATOM 900 C CA . ILE A 1 113 ? -7.821 4.241 -10.778 1.00 91.69 113 ILE A CA 1
ATOM 901 C C . ILE A 1 113 ? -7.615 4.736 -9.342 1.00 91.69 113 ILE A C 1
ATOM 903 O O . ILE A 1 113 ? -7.950 4.025 -8.397 1.00 91.69 113 ILE A O 1
ATOM 907 N N . PHE A 1 114 ? -7.132 5.968 -9.176 1.00 92.69 114 PHE A N 1
ATOM 908 C CA . PHE A 1 114 ? -6.950 6.596 -7.870 1.00 92.69 114 PHE A CA 1
ATOM 909 C C . PHE A 1 114 ? -8.265 6.692 -7.079 1.00 92.69 114 PHE A C 1
ATOM 911 O O . PHE A 1 114 ? -8.302 6.306 -5.911 1.00 92.69 114 PHE A O 1
ATOM 918 N N . LEU A 1 115 ? -9.363 7.110 -7.721 1.00 94.44 115 LEU A N 1
ATOM 919 C CA . LEU A 1 115 ? -10.698 7.126 -7.110 1.00 94.44 115 LEU A CA 1
ATOM 920 C C . LEU A 1 115 ? -11.176 5.725 -6.710 1.00 94.44 115 LEU A C 1
ATOM 922 O O . LEU A 1 115 ? -11.655 5.538 -5.592 1.00 94.44 115 LEU A O 1
ATOM 926 N N . VAL A 1 116 ? -11.041 4.736 -7.598 1.00 94.75 116 VAL A N 1
ATOM 927 C CA . VAL A 1 116 ? -11.484 3.358 -7.329 1.00 94.75 116 VAL A CA 1
ATOM 928 C C . VAL A 1 116 ? -10.714 2.760 -6.150 1.00 94.75 116 VAL A C 1
ATOM 930 O O . VAL A 1 116 ? -11.332 2.218 -5.232 1.00 94.75 116 VAL A O 1
ATOM 933 N N . ILE A 1 117 ? -9.385 2.890 -6.132 1.00 93.38 117 ILE A N 1
ATOM 934 C CA . ILE A 1 117 ? -8.539 2.392 -5.035 1.00 93.38 117 ILE A CA 1
ATOM 935 C C . ILE A 1 117 ? -8.855 3.129 -3.726 1.00 93.38 117 ILE A C 1
ATOM 937 O O . ILE A 1 117 ? -8.973 2.493 -2.677 1.00 93.38 117 ILE A O 1
ATOM 941 N N . GLY A 1 118 ? -9.051 4.448 -3.775 1.00 93.81 118 GLY A N 1
ATOM 942 C CA . GLY A 1 118 ? -9.409 5.252 -2.607 1.00 93.81 118 GLY A CA 1
ATOM 943 C C . GLY A 1 118 ? -10.740 4.830 -1.985 1.00 93.81 118 GLY A C 1
ATOM 944 O O . GLY A 1 118 ? -10.803 4.514 -0.797 1.00 93.81 118 GLY A O 1
ATOM 945 N N . VAL A 1 119 ? -11.801 4.742 -2.792 1.00 96.00 119 VAL A N 1
ATOM 946 C CA . VAL A 1 119 ? -13.139 4.348 -2.318 1.00 96.00 119 VAL A CA 1
ATOM 947 C C . VAL A 1 119 ? -13.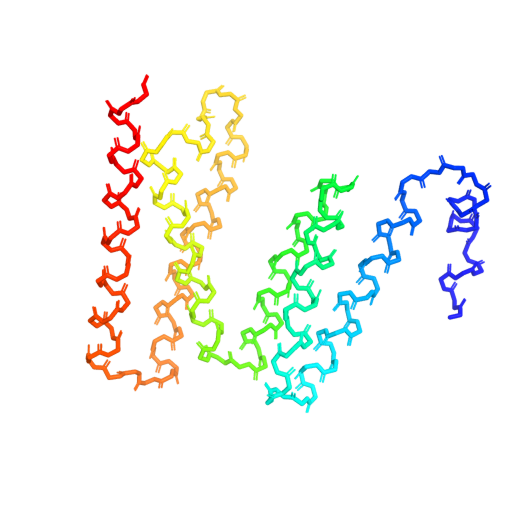148 2.911 -1.799 1.00 96.00 119 VAL A C 1
ATOM 949 O O 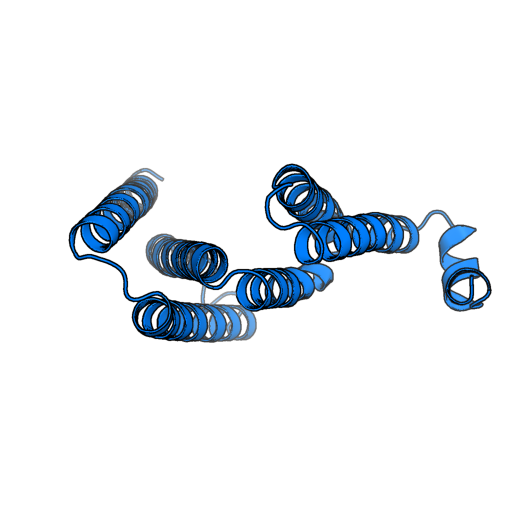. VAL A 1 119 ? -13.691 2.649 -0.726 1.00 96.00 119 VAL A O 1
ATOM 952 N N . THR A 1 120 ? -12.520 1.976 -2.515 1.00 94.88 120 THR A N 1
ATOM 953 C CA . THR A 1 120 ? -12.445 0.575 -2.065 1.00 94.88 120 THR A CA 1
ATOM 954 C C . THR A 1 120 ? -11.642 0.424 -0.774 1.00 94.88 120 THR A C 1
ATOM 956 O O . THR A 1 120 ? -12.051 -0.349 0.092 1.00 94.88 120 THR A O 1
ATOM 959 N N . SER A 1 121 ? -10.578 1.210 -0.581 1.00 94.12 121 SER A N 1
ATOM 960 C CA . SER A 1 121 ? -9.818 1.243 0.677 1.00 94.12 121 SER A CA 1
ATOM 961 C C . SER A 1 121 ? -10.661 1.755 1.847 1.00 94.12 121 SER A C 1
ATOM 963 O O . SER A 1 121 ? -10.621 1.171 2.928 1.00 94.12 121 SER A O 1
ATOM 965 N N . ILE A 1 122 ? -11.484 2.788 1.638 1.00 94.81 122 ILE A N 1
ATOM 966 C CA . ILE A 1 122 ? -12.395 3.301 2.675 1.00 94.81 122 ILE A CA 1
ATOM 967 C C . ILE A 1 122 ? -13.426 2.233 3.062 1.00 94.81 122 ILE A C 1
ATOM 969 O O . ILE A 1 122 ? -13.654 1.981 4.247 1.00 94.81 122 ILE A O 1
ATOM 973 N N . LEU A 1 123 ? -14.034 1.571 2.073 1.00 95.50 123 LEU A N 1
ATOM 974 C CA . LEU A 1 123 ? -14.994 0.492 2.323 1.00 95.50 123 LEU A CA 1
ATOM 975 C C . LEU A 1 123 ? -14.342 -0.678 3.070 1.00 95.50 123 LEU A C 1
ATOM 977 O O . LEU A 1 123 ? -14.916 -1.181 4.037 1.00 95.50 123 LEU A O 1
ATOM 981 N N . ALA A 1 124 ? -13.130 -1.072 2.668 1.00 93.69 124 ALA A N 1
ATOM 982 C CA . ALA A 1 124 ? -12.360 -2.103 3.351 1.00 93.69 124 ALA A CA 1
ATOM 983 C C . ALA A 1 124 ? -12.047 -1.698 4.799 1.00 93.69 124 ALA A C 1
ATOM 985 O O . ALA A 1 124 ? -12.240 -2.502 5.709 1.00 93.69 124 ALA A O 1
ATOM 986 N N . TYR A 1 125 ? -11.643 -0.450 5.045 1.00 93.62 125 TYR A N 1
ATOM 987 C CA . TYR A 1 125 ? -11.397 0.060 6.394 1.00 93.62 125 TYR A CA 1
ATOM 988 C C . TYR A 1 125 ? -12.626 -0.102 7.300 1.00 93.62 125 TYR A C 1
ATOM 990 O O . TYR A 1 125 ? -12.518 -0.704 8.371 1.00 93.62 125 TYR A O 1
ATOM 998 N N . PHE A 1 126 ? -13.802 0.352 6.852 1.00 92.31 126 PHE A N 1
ATOM 999 C CA . PHE A 1 126 ? -15.045 0.187 7.613 1.00 92.31 126 PHE A CA 1
ATOM 1000 C C . PHE A 1 126 ? -15.414 -1.282 7.815 1.00 92.31 126 PHE A C 1
ATOM 1002 O O . PHE A 1 126 ? -15.803 -1.666 8.917 1.00 92.31 126 PHE A O 1
ATOM 1009 N N . TRP A 1 127 ? -15.238 -2.121 6.794 1.00 92.25 127 TRP A N 1
ATOM 1010 C CA . TRP A 1 127 ? -15.450 -3.563 6.911 1.00 92.25 127 TRP A CA 1
ATOM 1011 C C . TRP A 1 127 ? -14.575 -4.183 8.011 1.00 92.25 127 TRP A C 1
ATOM 1013 O O . TRP A 1 127 ? -15.066 -4.937 8.855 1.00 92.25 127 TRP A O 1
ATOM 1023 N N . PHE A 1 128 ? -13.293 -3.816 8.059 1.00 90.12 128 PHE A N 1
ATOM 1024 C CA . PHE A 1 128 ? -12.370 -4.318 9.072 1.00 90.12 128 PHE A CA 1
ATOM 1025 C C . PHE A 1 128 ? -12.671 -3.801 10.480 1.00 90.12 128 PHE A C 1
ATOM 1027 O O . PHE A 1 128 ? -12.454 -4.559 11.421 1.00 90.12 128 PHE A O 1
ATOM 1034 N N . ILE A 1 129 ? -13.234 -2.597 10.648 1.00 88.62 129 ILE A N 1
ATOM 1035 C CA . ILE A 1 129 ? -13.703 -2.112 11.963 1.00 88.62 129 ILE A CA 1
ATOM 1036 C C . ILE A 1 129 ? -14.740 -3.070 12.562 1.00 88.62 129 ILE A C 1
ATOM 1038 O O . ILE A 1 129 ? -14.651 -3.425 13.740 1.00 88.62 129 ILE A O 1
ATOM 1042 N N . PHE A 1 130 ? -15.708 -3.521 11.756 1.00 88.31 130 PHE A N 1
ATOM 1043 C CA . PHE A 1 130 ? -16.715 -4.480 12.220 1.00 88.31 130 PHE A CA 1
ATOM 1044 C C . PHE A 1 130 ? -16.092 -5.833 12.574 1.00 88.31 130 PHE A C 1
ATOM 1046 O O . PHE A 1 130 ? -16.499 -6.466 13.551 1.00 88.31 130 PHE A O 1
ATOM 1053 N N . LEU A 1 131 ? -15.089 -6.262 11.805 1.00 88.31 131 LEU A N 1
ATOM 1054 C CA . LEU A 1 131 ? -14.432 -7.552 11.991 1.00 88.31 131 LEU A CA 1
ATOM 1055 C C . LEU A 1 131 ? -13.532 -7.584 13.237 1.00 88.31 131 LEU A C 1
ATOM 1057 O O . LEU A 1 131 ? -13.498 -8.595 13.937 1.00 88.31 131 LEU A O 1
ATOM 1061 N N . THR A 1 132 ? -12.826 -6.490 13.534 1.00 87.44 132 THR A N 1
ATOM 1062 C CA . THR A 1 132 ? -11.917 -6.405 14.689 1.00 87.44 132 THR A CA 1
ATOM 1063 C C . THR A 1 132 ? -12.595 -5.918 15.971 1.00 87.44 132 THR A C 1
ATOM 1065 O O . THR A 1 132 ? -11.992 -6.030 17.035 1.00 87.44 132 THR A O 1
ATOM 1068 N N . ARG A 1 133 ? -13.863 -5.474 15.898 1.00 84.50 133 ARG A N 1
ATOM 1069 C CA . ARG A 1 133 ? -14.672 -4.989 17.036 1.00 84.50 133 ARG A CA 1
ATOM 1070 C C . ARG A 1 133 ? -13.951 -3.911 17.851 1.00 84.50 133 ARG A C 1
ATOM 1072 O O . ARG A 1 133 ? -13.876 -3.995 19.077 1.00 84.50 133 ARG A O 1
ATOM 1079 N N . GLU A 1 134 ? -13.407 -2.915 17.159 1.00 80.62 134 GLU A N 1
ATOM 1080 C CA . GLU A 1 134 ? -12.613 -1.872 17.810 1.00 80.62 134 GLU A CA 1
ATOM 1081 C C . GLU A 1 134 ? -13.429 -1.041 18.801 1.00 80.62 134 GLU A C 1
ATOM 1083 O O . GLU A 1 134 ? -14.639 -0.837 18.664 1.00 80.62 134 GLU A O 1
ATOM 1088 N N . THR A 1 135 ? -12.727 -0.519 19.800 1.00 82.88 135 THR A N 1
ATOM 1089 C CA . THR A 1 135 ? -13.311 0.355 20.815 1.00 82.88 135 THR A CA 1
ATOM 1090 C C . THR A 1 135 ? -13.316 1.817 20.350 1.00 82.88 135 THR A C 1
ATOM 1092 O O . THR A 1 135 ? -12.469 2.252 19.570 1.00 82.88 135 THR A O 1
ATOM 1095 N N . LEU A 1 136 ? -14.262 2.614 20.861 1.00 80.00 136 LEU A N 1
ATOM 1096 C CA . LEU A 1 136 ? -14.367 4.055 20.582 1.00 80.00 136 LEU A CA 1
ATOM 1097 C C . LEU A 1 136 ? -13.057 4.860 20.738 1.00 80.00 136 LEU A C 1
ATOM 1099 O O . LEU A 1 136 ? -12.804 5.709 19.883 1.00 80.00 136 LEU A O 1
ATOM 1103 N N . PRO A 1 137 ? -12.207 4.645 21.765 1.00 85.38 137 PRO A N 1
ATOM 1104 C CA . PRO A 1 137 ? -10.951 5.385 21.876 1.00 85.38 137 PRO A CA 1
ATOM 1105 C C . PRO A 1 137 ? -9.976 5.098 20.730 1.00 85.38 137 PRO A C 1
ATOM 1107 O O . PRO A 1 137 ? -9.278 6.013 20.302 1.00 85.38 137 PRO A O 1
ATOM 1110 N N . GLU A 1 138 ? -9.945 3.877 20.190 1.00 84.25 138 GLU A N 1
ATOM 1111 C CA . GLU A 1 138 ? -9.073 3.551 19.053 1.00 84.25 138 GLU A CA 1
ATOM 1112 C C . GLU A 1 138 ? -9.502 4.298 17.789 1.00 84.25 138 GLU A C 1
ATOM 1114 O O . GLU A 1 138 ? -8.669 4.893 17.108 1.00 84.25 138 GLU A O 1
ATOM 1119 N N . LEU A 1 139 ? -10.813 4.383 17.547 1.00 85.56 139 LEU A N 1
ATOM 1120 C CA . LEU A 1 139 ? -11.367 5.202 16.467 1.00 85.56 139 LEU A CA 1
ATOM 1121 C C . LEU A 1 139 ? -11.070 6.696 16.664 1.00 85.56 139 LEU A C 1
ATOM 1123 O O . LEU A 1 139 ? -10.824 7.411 15.694 1.00 85.56 139 LEU A O 1
ATOM 1127 N N . GLY A 1 140 ? -11.061 7.172 17.914 1.00 86.75 140 GLY A N 1
ATOM 1128 C CA . GLY A 1 140 ? -10.678 8.544 18.248 1.00 86.75 140 GLY A CA 1
ATOM 1129 C C . GLY A 1 140 ? -9.217 8.853 17.903 1.00 86.75 140 GLY A C 1
ATOM 1130 O O . GLY A 1 140 ? -8.926 9.922 17.362 1.00 86.75 140 GLY A O 1
ATOM 1131 N N . VAL A 1 141 ? -8.304 7.910 18.153 1.00 87.31 141 VAL A N 1
ATOM 1132 C CA . VAL A 1 141 ? -6.890 8.030 17.757 1.00 87.31 141 VAL A CA 1
ATOM 1133 C C . VAL A 1 141 ? -6.758 8.059 16.235 1.00 87.31 141 VAL A C 1
ATOM 1135 O O . VAL A 1 141 ? -6.077 8.935 15.701 1.00 87.31 141 VAL A O 1
ATOM 1138 N N . ASP A 1 142 ? -7.450 7.161 15.535 1.00 88.62 142 ASP A N 1
ATOM 1139 C CA . ASP A 1 142 ? -7.422 7.090 14.071 1.00 88.62 142 ASP A CA 1
ATOM 1140 C C . ASP A 1 142 ? -7.943 8.388 13.432 1.00 88.62 142 ASP A C 1
ATOM 1142 O O . ASP A 1 142 ? -7.326 8.934 12.509 1.00 88.62 142 ASP A O 1
ATOM 1146 N N . ALA A 1 143 ? -9.035 8.940 13.969 1.00 88.94 143 ALA A N 1
ATOM 1147 C CA . ALA A 1 143 ? -9.594 10.216 13.534 1.00 88.94 143 ALA A CA 1
ATOM 1148 C C . ALA A 1 143 ? -8.626 11.383 13.786 1.00 88.94 143 ALA A C 1
ATOM 1150 O O . ALA A 1 143 ? -8.438 12.232 12.913 1.00 88.94 143 ALA A O 1
ATOM 1151 N N . PHE A 1 144 ? -7.971 11.414 14.948 1.00 91.31 144 PHE A N 1
ATOM 1152 C CA . PHE A 1 144 ? -7.003 12.457 15.285 1.00 91.31 144 PHE A CA 1
ATOM 1153 C C . PHE A 1 144 ? -5.766 12.426 14.379 1.00 91.31 144 PHE A C 1
ATOM 1155 O O . PHE A 1 144 ? -5.317 13.475 13.906 1.00 91.31 144 PHE A O 1
ATOM 1162 N N . LEU A 1 145 ? -5.226 11.234 14.105 1.00 89.06 145 LEU A N 1
ATOM 1163 C CA . LEU A 1 145 ? -4.097 11.056 13.188 1.00 89.06 145 LEU A CA 1
ATOM 1164 C C . LEU A 1 145 ? -4.465 11.488 11.767 1.00 89.06 145 LEU A C 1
ATOM 1166 O O . LEU A 1 145 ? -3.724 12.249 11.142 1.00 89.06 145 LEU A O 1
ATOM 1170 N N . THR A 1 146 ? -5.639 11.065 11.298 1.00 90.50 146 THR A N 1
ATOM 1171 C CA . THR A 1 146 ? -6.182 11.457 9.992 1.00 90.50 146 THR A CA 1
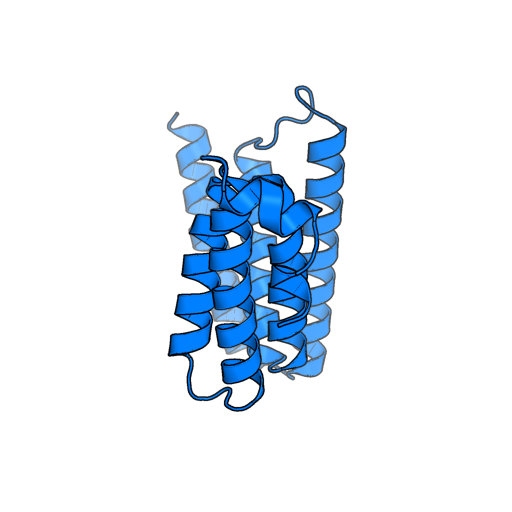ATOM 1172 C C . THR A 1 146 ? -6.318 12.975 9.892 1.00 90.50 146 THR A C 1
ATOM 1174 O O . THR A 1 146 ? -5.810 13.581 8.950 1.00 90.50 146 THR A O 1
ATOM 1177 N N . ALA A 1 147 ? -6.922 13.618 10.896 1.00 91.69 147 ALA A N 1
ATOM 1178 C CA . ALA A 1 147 ? -7.107 15.066 10.919 1.00 91.69 147 ALA A CA 1
ATOM 1179 C C . ALA A 1 147 ? -5.774 15.827 10.874 1.00 91.69 147 ALA A C 1
ATOM 1181 O O . ALA A 1 147 ? -5.646 16.786 10.116 1.00 91.69 147 ALA A O 1
ATOM 1182 N N . LYS A 1 148 ? -4.762 15.389 11.637 1.00 91.62 148 LYS A N 1
ATOM 1183 C CA . LYS A 1 148 ? -3.433 16.021 11.625 1.00 91.62 148 LYS A CA 1
ATOM 1184 C C . LYS A 1 148 ? -2.750 15.933 10.264 1.00 91.62 148 LYS A C 1
ATOM 1186 O O . LYS A 1 148 ? -2.215 16.934 9.793 1.00 91.62 148 LYS A O 1
ATOM 1191 N N . LEU A 1 149 ? -2.765 14.757 9.640 1.00 91.25 149 LEU A N 1
ATOM 1192 C CA . LEU A 1 149 ? -2.105 14.548 8.350 1.00 91.25 149 LEU A CA 1
ATOM 1193 C C . LEU A 1 149 ? -2.808 15.308 7.220 1.00 91.25 149 LEU A C 1
ATOM 1195 O O . LEU A 1 149 ? -2.140 15.917 6.387 1.00 91.25 149 LEU A O 1
ATOM 1199 N N . LEU A 1 150 ? -4.142 15.351 7.227 1.00 91.50 150 LEU A N 1
ATOM 1200 C CA . LEU A 1 150 ? -4.900 16.131 6.247 1.00 91.50 150 LEU A CA 1
ATOM 1201 C C . LEU A 1 150 ? -4.758 17.639 6.468 1.00 91.50 150 LEU A C 1
ATOM 1203 O O . LEU A 1 150 ? -4.640 18.382 5.496 1.00 91.50 150 LEU A O 1
ATOM 1207 N N . ALA A 1 151 ? -4.700 18.102 7.720 1.00 90.50 151 ALA A N 1
ATOM 1208 C CA . ALA A 1 151 ? -4.414 19.503 8.019 1.00 90.50 151 ALA A CA 1
ATOM 1209 C C . ALA A 1 151 ? -3.022 19.911 7.516 1.00 90.50 151 ALA A C 1
ATOM 1211 O O 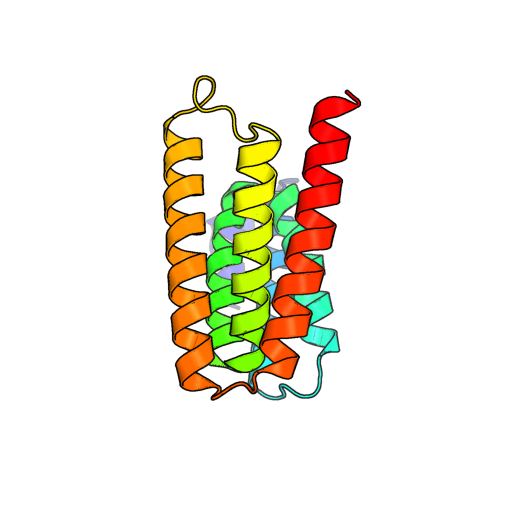. ALA A 1 151 ? -2.872 20.988 6.942 1.00 90.50 151 ALA A O 1
ATOM 1212 N N . PHE A 1 152 ? -2.023 19.038 7.671 1.00 91.00 152 PHE A N 1
ATOM 1213 C CA . PHE A 1 152 ? -0.688 19.259 7.120 1.00 91.00 152 PHE A CA 1
ATOM 1214 C C . PHE A 1 152 ? -0.703 19.323 5.584 1.00 91.00 152 PHE A C 1
ATOM 1216 O O . PHE A 1 152 ? -0.167 20.269 5.009 1.00 91.00 152 PHE A O 1
ATOM 1223 N N . ALA A 1 153 ? -1.375 18.380 4.914 1.00 88.81 153 ALA A N 1
ATOM 1224 C CA . ALA A 1 153 ? -1.529 18.404 3.456 1.00 88.81 153 ALA A CA 1
ATOM 1225 C C . ALA A 1 153 ? -2.231 19.687 2.970 1.00 88.81 153 ALA A C 1
ATOM 1227 O O . ALA A 1 153 ? -1.814 20.301 1.989 1.00 88.81 153 ALA A O 1
ATOM 1228 N N . TYR A 1 154 ? -3.255 20.139 3.694 1.00 90.88 154 TYR A N 1
ATOM 1229 C CA . TYR A 1 154 ? -3.964 21.381 3.399 1.00 90.88 154 TYR A CA 1
ATOM 1230 C C . TYR A 1 154 ? -3.092 22.630 3.581 1.00 90.88 154 TYR A C 1
ATOM 1232 O O . TYR A 1 154 ? -3.130 23.536 2.750 1.00 90.88 154 TYR A O 1
ATOM 1240 N N . GLN A 1 155 ? -2.284 22.685 4.644 1.00 90.50 155 GLN A N 1
ATOM 1241 C CA . GLN A 1 155 ? -1.316 23.767 4.841 1.00 90.50 155 GLN A CA 1
ATOM 1242 C C . GLN A 1 155 ? -0.296 23.813 3.703 1.00 90.50 155 GLN A C 1
ATOM 1244 O O . GLN A 1 155 ? -0.024 24.888 3.174 1.00 90.50 155 GLN A O 1
ATOM 1249 N N . PHE A 1 156 ? 0.215 22.652 3.289 1.00 88.06 156 PHE A N 1
ATOM 1250 C CA . PHE A 1 156 ? 1.151 22.548 2.174 1.00 88.06 156 PHE A CA 1
ATOM 1251 C C . PHE A 1 156 ? 0.529 23.038 0.859 1.00 88.06 156 PHE A C 1
ATOM 1253 O O . PHE A 1 156 ? 1.154 23.812 0.144 1.00 88.06 156 PHE A O 1
ATOM 1260 N N . SER A 1 157 ? -0.736 22.692 0.592 1.00 86.88 157 SER A N 1
ATOM 1261 C CA . SER A 1 157 ? -1.473 23.173 -0.587 1.00 86.88 157 SER A CA 1
ATOM 1262 C C . SER A 1 157 ? -1.636 24.698 -0.655 1.00 86.88 157 SER A C 1
ATOM 1264 O O . SER A 1 157 ? -1.890 25.218 -1.736 1.00 86.88 157 SER A O 1
ATOM 1266 N N . ARG A 1 158 ? -1.574 25.410 0.478 1.00 78.25 158 ARG A N 1
ATOM 1267 C CA . ARG A 1 158 ? -1.686 26.880 0.540 1.00 78.25 158 ARG A CA 1
ATOM 1268 C C . ARG A 1 158 ? -0.336 27.598 0.555 1.00 78.25 158 ARG A C 1
ATOM 1270 O O . ARG A 1 158 ? -0.313 28.810 0.364 1.00 78.25 158 ARG A O 1
ATOM 1277 N N . GLY A 1 159 ? 0.739 26.885 0.888 1.00 66.88 159 GLY A N 1
ATOM 1278 C CA . GLY A 1 159 ? 2.079 27.442 1.084 1.00 66.88 159 GLY A CA 1
ATOM 1279 C C . GLY A 1 159 ? 3.035 27.263 -0.098 1.00 66.88 159 GLY A C 1
ATOM 1280 O O . GLY A 1 159 ? 4.169 27.729 0.000 1.00 66.88 159 GLY A O 1
ATOM 1281 N N . GLY A 1 160 ? 2.609 26.580 -1.164 1.00 50.31 160 GLY A N 1
ATOM 1282 C CA . GLY A 1 160 ? 3.299 26.509 -2.458 1.00 50.31 160 GLY A CA 1
ATOM 1283 C C . GLY A 1 160 ? 2.609 27.386 -3.489 1.00 50.31 160 GLY A C 1
ATOM 1284 O O . GLY A 1 160 ? 3.339 27.963 -4.322 1.00 50.31 160 GLY A O 1
#